Protein AF-A0A4Q5W8M8-F1 (afdb_monomer_lite)

Secondary structure (DSSP, 8-state):
----SHHHHHHHHHHHHHHHHHHHHHHHHHHHHHHHHHHHHHHHHHHHHHHHHHHHHHHHHHHHHHHHHHHHHHHHHHHHHHHHHHHHHHHHHHHHHT---S-HHHHHHHHHHTT---PPPPPPHHHHHHHHHTGGGG---

Foldseek 3Di:
DDDPPPVVVVVVVVVVVVVVVVVVVVVVVVVVVVVVVVVVVVVVVVVVVVVLLVVLVVLVVLQVVLVVVLVVVVVVLVVLQVLLVVLLVVQVVCVVVVNDPPDPVSVVSSVVSVVDSDDDRDDDPSVVVCVVVVVVVSDDD

Sequence (141 aa):
MGTSGGYRMLLRRVINHLRRQEWTAIGIDFVIVVVGVFLAMQVTNWNAERAEQAHAGYLTGALQAEFEGIEAELTTSLDNITRYQAASRSLATALRDGDLPPDDAQVKDWVVNSINLGRQSPRSAVYLQMVSDGDLRLIKD

Structure (mmCIF, N/CA/C/O backbone):
data_AF-A0A4Q5W8M8-F1
#
_entry.id   AF-A0A4Q5W8M8-F1
#
loop_
_atom_site.group_PDB
_atom_site.id
_atom_site.type_symbol
_atom_site.label_atom_id
_atom_site.label_alt_id
_atom_site.label_comp_id
_atom_site.label_asym_id
_atom_site.label_entity_id
_atom_site.label_seq_id
_atom_site.pdbx_PDB_ins_code
_atom_site.Cartn_x
_atom_site.Cartn_y
_atom_site.Cartn_z
_atom_site.occupancy
_atom_site.B_iso_or_equiv
_atom_site.auth_seq_id
_atom_site.auth_comp_id
_atom_site.auth_asym_id
_atom_site.auth_atom_id
_atom_site.pdbx_PDB_model_num
ATOM 1 N N . MET A 1 1 ? -59.560 -2.705 77.820 1.00 46.38 1 MET A N 1
ATOM 2 C CA . MET A 1 1 ? -59.181 -3.391 76.561 1.00 46.38 1 MET A CA 1
ATOM 3 C C . MET A 1 1 ? -59.133 -2.348 75.453 1.00 46.38 1 MET A C 1
ATOM 5 O O . MET A 1 1 ? -60.182 -1.801 75.159 1.00 46.38 1 MET A O 1
ATOM 9 N N . GLY A 1 2 ? -57.970 -2.010 74.881 1.00 53.28 2 GLY A N 1
ATOM 10 C CA . GLY A 1 2 ? -57.952 -1.112 73.712 1.00 53.28 2 GLY A CA 1
ATOM 11 C C . GLY A 1 2 ? -56.682 -0.291 73.485 1.00 53.28 2 GLY A C 1
ATOM 12 O O . GLY A 1 2 ? -56.759 0.927 73.460 1.00 53.28 2 GLY A O 1
ATOM 13 N N . THR A 1 3 ? -55.528 -0.926 73.271 1.00 55.91 3 THR A N 1
ATOM 14 C CA . THR A 1 3 ? -54.323 -0.248 72.740 1.00 55.91 3 THR A CA 1
ATOM 15 C C . THR A 1 3 ? -53.552 -1.149 71.766 1.00 55.91 3 THR A C 1
ATOM 17 O O . THR A 1 3 ? -52.345 -1.319 71.867 1.00 55.91 3 THR A O 1
ATOM 20 N N . SER A 1 4 ? -54.232 -1.765 70.794 1.00 57.03 4 SER A N 1
ATOM 21 C CA . SER A 1 4 ? -53.591 -2.653 69.798 1.00 57.03 4 SER A CA 1
ATOM 22 C C . SER A 1 4 ? -53.505 -2.073 68.372 1.00 57.03 4 SER A C 1
ATOM 24 O O . SER A 1 4 ? -52.911 -2.695 67.493 1.00 57.03 4 SER A O 1
ATOM 26 N N . GLY A 1 5 ? -54.041 -0.870 68.121 1.00 59.06 5 GLY A N 1
ATOM 27 C CA . GLY A 1 5 ? -54.116 -0.275 66.773 1.00 59.06 5 GLY A CA 1
ATOM 28 C C . GLY A 1 5 ? -52.903 0.558 66.327 1.00 59.06 5 GLY A C 1
ATOM 29 O O . GLY A 1 5 ? -52.487 0.464 65.173 1.00 59.06 5 GLY A O 1
ATOM 30 N N . GLY A 1 6 ? -52.299 1.348 67.224 1.00 59.88 6 GLY A N 1
ATOM 31 C CA . GLY A 1 6 ? -51.266 2.338 66.862 1.00 59.88 6 GLY A CA 1
ATOM 32 C C . GLY A 1 6 ? -49.906 1.741 66.473 1.00 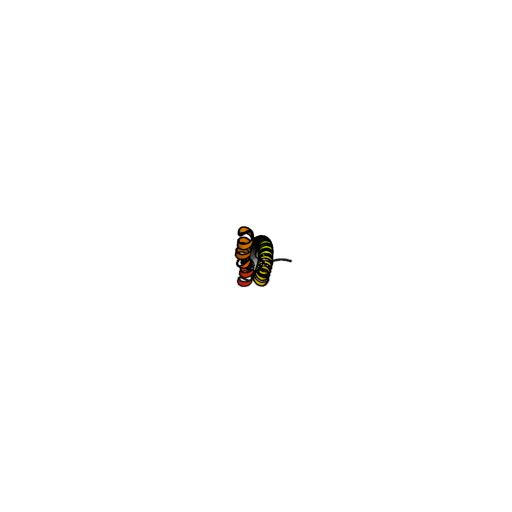59.88 6 GLY A C 1
ATOM 33 O O . GLY A 1 6 ? -49.291 2.171 65.497 1.00 59.88 6 GLY A O 1
ATOM 34 N N . TYR A 1 7 ? -49.467 0.687 67.168 1.00 59.56 7 TYR A N 1
ATOM 35 C CA . TYR A 1 7 ? -48.175 0.035 66.907 1.00 59.56 7 TYR A CA 1
ATOM 36 C C . TYR A 1 7 ? -48.115 -0.653 65.533 1.00 59.56 7 TYR A C 1
ATOM 38 O O . TYR A 1 7 ? -47.086 -0.603 64.858 1.00 59.56 7 TYR A O 1
ATOM 46 N N . ARG A 1 8 ? -49.228 -1.236 65.057 1.00 65.12 8 ARG A N 1
ATOM 47 C CA . ARG A 1 8 ? -49.291 -1.902 63.740 1.00 65.12 8 ARG A CA 1
ATOM 48 C C . ARG A 1 8 ? -49.091 -0.941 62.566 1.00 65.12 8 ARG A C 1
ATOM 50 O O . ARG A 1 8 ? -48.548 -1.358 61.544 1.00 65.12 8 ARG A O 1
ATOM 57 N N . MET A 1 9 ? -49.519 0.318 62.679 1.00 67.62 9 MET A N 1
ATOM 58 C CA . MET A 1 9 ? -49.396 1.298 61.590 1.00 67.62 9 MET A CA 1
ATOM 59 C C . MET A 1 9 ? -47.991 1.905 61.488 1.00 67.62 9 MET A C 1
ATOM 61 O O . MET A 1 9 ? -47.498 2.089 60.375 1.00 67.62 9 MET A O 1
ATOM 65 N N . LEU A 1 10 ? -47.319 2.149 62.619 1.00 65.88 10 LEU A N 1
ATOM 66 C CA . LEU A 1 10 ? -45.923 2.609 62.656 1.00 65.88 10 LEU A CA 1
ATOM 67 C C . LEU A 1 10 ? -44.956 1.537 62.135 1.00 65.88 10 LEU A C 1
ATOM 69 O O . LEU A 1 10 ? -44.152 1.824 61.249 1.00 65.88 10 LEU A O 1
ATOM 73 N N . LEU A 1 11 ? -45.109 0.284 62.579 1.00 65.00 11 LEU A N 1
ATOM 74 C CA . LEU A 1 11 ? -44.317 -0.845 62.076 1.00 65.00 11 LEU A CA 1
ATOM 75 C C . LEU A 1 11 ? -44.519 -1.063 60.568 1.00 65.00 11 LEU A C 1
ATOM 77 O O . LEU A 1 11 ? -43.550 -1.250 59.837 1.00 65.00 11 LEU A O 1
ATOM 81 N N . ARG A 1 12 ? -45.760 -0.953 60.068 1.00 63.56 12 ARG A N 1
ATOM 82 C CA . ARG A 1 12 ? -46.045 -1.024 58.623 1.00 63.56 12 ARG A CA 1
ATOM 83 C C . ARG A 1 12 ? -45.382 0.102 57.825 1.00 63.56 12 ARG A C 1
ATOM 85 O O . ARG A 1 12 ? -44.891 -0.155 56.730 1.00 63.56 12 ARG A O 1
ATOM 92 N N . ARG A 1 13 ? -45.359 1.337 58.339 1.00 64.31 13 ARG A N 1
ATOM 93 C CA . ARG A 1 13 ? -44.733 2.477 57.642 1.00 64.31 13 ARG A CA 1
ATOM 94 C C . ARG A 1 13 ? -43.213 2.359 57.572 1.00 64.31 13 ARG A C 1
ATOM 96 O O . ARG A 1 13 ? -42.653 2.649 56.519 1.00 64.31 13 ARG A O 1
ATOM 103 N N . VAL A 1 14 ? -42.576 1.903 58.649 1.00 63.03 14 VAL A N 1
ATOM 104 C CA . VAL A 1 14 ? -41.118 1.715 58.718 1.00 63.03 14 VAL A CA 1
ATOM 105 C C . VAL A 1 14 ? -40.670 0.549 57.832 1.00 63.03 14 VAL A C 1
ATOM 107 O O . VAL A 1 14 ? -39.753 0.716 57.037 1.00 63.03 14 VAL A O 1
ATOM 110 N N . ILE A 1 15 ? -41.375 -0.588 57.855 1.00 62.31 15 ILE A N 1
ATOM 111 C CA . ILE A 1 15 ? -41.084 -1.732 56.968 1.00 62.31 15 ILE A CA 1
ATOM 112 C C . ILE A 1 15 ? -41.262 -1.357 55.488 1.00 62.31 15 ILE A C 1
ATOM 114 O O . ILE A 1 15 ? -40.468 -1.771 54.644 1.00 62.31 15 ILE A O 1
ATOM 118 N N . ASN A 1 16 ? -42.271 -0.543 55.161 1.00 60.50 16 ASN A N 1
ATOM 119 C CA . ASN A 1 16 ? -42.473 -0.063 53.793 1.00 60.50 16 ASN A CA 1
ATOM 120 C C . ASN A 1 16 ? -41.398 0.940 53.346 1.00 60.50 16 ASN A C 1
ATOM 122 O O . ASN A 1 16 ? -41.035 0.923 52.174 1.00 60.50 16 ASN A O 1
ATOM 126 N N . HIS A 1 17 ? -40.882 1.794 54.239 1.00 58.59 17 HIS A N 1
ATOM 127 C CA . HIS A 1 17 ? -39.781 2.710 53.914 1.00 58.59 17 HIS A CA 1
ATOM 128 C C . HIS A 1 17 ? -38.446 1.978 53.748 1.00 58.59 17 HIS A C 1
ATOM 130 O O . HIS A 1 17 ? -37.739 2.243 52.779 1.00 58.59 17 HIS A O 1
ATOM 136 N N . LEU A 1 18 ? -38.148 1.014 54.624 1.00 59.88 18 LEU A N 1
ATOM 137 C CA . LEU A 1 18 ? -36.933 0.200 54.535 1.00 59.88 18 LEU A CA 1
ATOM 138 C C . LEU A 1 18 ? -36.927 -0.655 53.263 1.00 59.88 18 LEU A C 1
ATOM 140 O O . LEU A 1 18 ? -35.960 -0.620 52.513 1.00 59.88 18 LEU A O 1
ATOM 144 N N . ARG A 1 19 ? -38.042 -1.319 52.918 1.00 60.03 19 ARG A N 1
ATOM 145 C CA . ARG A 1 19 ? -38.141 -2.026 51.626 1.00 60.03 19 ARG A CA 1
ATOM 146 C C . ARG A 1 19 ? -37.928 -1.099 50.429 1.00 60.03 19 ARG A C 1
ATOM 148 O O . ARG A 1 19 ? -37.368 -1.530 49.437 1.00 60.03 19 ARG A O 1
ATOM 155 N N . ARG A 1 20 ? -38.357 0.162 50.481 1.00 60.25 20 ARG A N 1
ATOM 156 C CA . ARG A 1 20 ? -38.184 1.094 49.353 1.00 60.25 20 ARG A CA 1
ATOM 157 C C . ARG A 1 20 ? -36.731 1.554 49.183 1.00 60.25 20 ARG A C 1
ATOM 159 O O . ARG A 1 20 ? -36.284 1.715 48.049 1.00 60.25 20 ARG A O 1
ATOM 166 N N . GLN A 1 21 ? -36.009 1.751 50.287 1.00 60.50 21 GLN A N 1
ATOM 167 C CA . GLN A 1 21 ? -34.590 2.123 50.265 1.00 60.50 21 GLN A CA 1
ATOM 168 C C . GLN A 1 21 ? -33.701 0.987 49.751 1.00 60.50 21 GLN A C 1
ATOM 170 O O . GLN A 1 21 ? -32.919 1.223 48.835 1.00 60.50 21 GLN A O 1
ATOM 175 N N . GLU A 1 22 ? -33.885 -0.240 50.243 1.00 72.06 22 GLU A N 1
ATOM 176 C CA . GLU A 1 22 ? -33.100 -1.402 49.789 1.00 72.06 22 GLU A CA 1
ATOM 177 C C . GLU A 1 22 ? -33.290 -1.673 48.286 1.00 72.06 22 GLU A C 1
ATOM 179 O O . GLU A 1 22 ? -32.335 -1.925 47.560 1.00 72.06 22 GLU A O 1
ATOM 184 N N . TRP A 1 23 ? -34.516 -1.533 47.769 1.00 80.75 23 TRP A N 1
ATOM 185 C CA . TRP A 1 23 ? -34.772 -1.687 46.331 1.00 80.75 23 TRP A CA 1
ATOM 186 C C . TRP A 1 23 ? -34.133 -0.581 45.480 1.00 80.75 23 TRP A C 1
ATOM 188 O O . TRP A 1 23 ? -33.763 -0.834 44.336 1.00 80.75 23 TRP A O 1
ATOM 198 N N . THR A 1 24 ? -33.979 0.631 46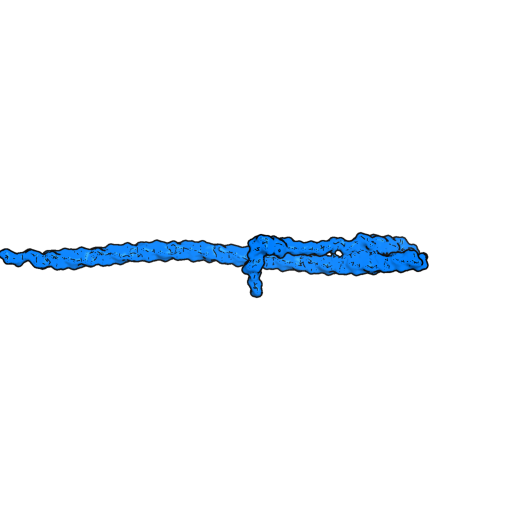.025 1.00 83.75 24 THR A N 1
ATOM 199 C CA . THR A 1 24 ? -33.274 1.721 45.330 1.00 83.75 24 THR A CA 1
ATOM 200 C C . THR A 1 24 ? -31.777 1.425 45.250 1.00 83.75 24 THR A C 1
ATOM 202 O O . THR A 1 24 ? -31.186 1.622 44.193 1.00 83.75 24 THR A O 1
ATOM 205 N N . ALA A 1 25 ? -31.183 0.896 46.325 1.00 85.88 25 ALA A N 1
ATOM 206 C CA . ALA A 1 25 ? -29.784 0.468 46.342 1.00 85.88 25 ALA A CA 1
ATOM 20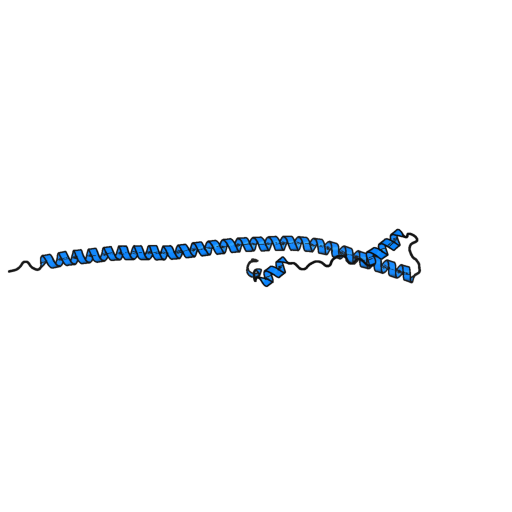7 C C . ALA A 1 25 ? -29.522 -0.649 45.317 1.00 85.88 25 ALA A C 1
ATOM 209 O O . ALA A 1 25 ? -28.659 -0.497 44.459 1.00 85.88 25 ALA A O 1
ATOM 210 N N . ILE A 1 26 ? -30.361 -1.691 45.303 1.00 87.81 26 ILE A N 1
ATOM 211 C CA . ILE A 1 26 ? -30.283 -2.784 44.317 1.00 87.81 26 ILE A CA 1
ATOM 212 C C . ILE A 1 26 ? -30.437 -2.257 42.879 1.00 87.81 26 ILE A C 1
ATOM 214 O O . ILE A 1 26 ? -29.750 -2.714 41.966 1.00 87.81 26 ILE A O 1
ATOM 218 N N . GLY A 1 27 ? -31.328 -1.285 42.659 1.00 91.19 27 GLY A N 1
ATOM 219 C CA . GLY A 1 27 ? -31.508 -0.651 41.352 1.00 91.19 27 GLY A CA 1
ATOM 220 C C . GLY A 1 27 ? -30.269 0.119 40.887 1.00 91.19 27 GLY A C 1
ATOM 221 O O . GLY A 1 27 ? -29.890 0.017 39.722 1.00 91.19 27 GLY A O 1
ATOM 222 N N . ILE A 1 28 ? -29.620 0.856 41.792 1.00 93.06 28 ILE A N 1
ATOM 223 C CA . ILE A 1 28 ? -28.369 1.569 41.504 1.00 93.06 28 ILE A CA 1
ATOM 224 C C . ILE A 1 28 ? -27.256 0.573 41.172 1.00 93.06 28 ILE A C 1
ATOM 226 O O . ILE A 1 28 ? -26.598 0.738 40.147 1.00 93.06 28 ILE A O 1
ATOM 230 N N . ASP A 1 29 ? -27.095 -0.483 41.971 1.00 93.25 29 ASP A N 1
ATOM 231 C CA . ASP A 1 29 ? -26.083 -1.518 41.731 1.00 93.25 29 ASP A CA 1
ATOM 232 C C . ASP A 1 29 ? -26.279 -2.186 40.363 1.00 93.25 29 ASP A C 1
ATOM 234 O O . ASP A 1 29 ? -25.327 -2.360 39.602 1.00 93.25 29 ASP A O 1
ATOM 238 N N . PHE A 1 30 ? -27.527 -2.484 39.992 1.00 94.75 30 PHE A N 1
ATOM 239 C CA . PHE A 1 30 ? -27.847 -3.027 38.674 1.00 94.75 30 PHE A CA 1
ATOM 240 C C . PHE A 1 30 ? -27.485 -2.062 37.537 1.00 94.75 30 PHE A C 1
ATOM 242 O O . PHE A 1 30 ? -26.867 -2.474 36.553 1.00 94.75 30 PHE A O 1
ATOM 249 N N . VAL A 1 31 ? -27.827 -0.776 37.666 1.00 97.12 31 VAL A N 1
ATOM 250 C CA . VAL A 1 31 ? -27.489 0.236 36.653 1.00 97.12 31 VAL A CA 1
ATOM 251 C C . VAL A 1 31 ? -25.977 0.375 36.509 1.00 97.12 31 VAL A C 1
ATOM 253 O O . VAL A 1 31 ? -25.488 0.411 35.383 1.00 97.12 31 VAL A O 1
ATOM 256 N N . ILE A 1 32 ? -25.228 0.398 37.615 1.00 96.56 32 ILE A N 1
ATOM 257 C CA . ILE A 1 32 ? -23.762 0.472 37.581 1.00 96.56 32 ILE A CA 1
ATOM 258 C C . ILE A 1 32 ? -23.178 -0.732 36.837 1.00 96.56 32 ILE A C 1
ATOM 260 O O . ILE A 1 32 ? -22.311 -0.547 35.985 1.00 96.56 32 ILE A O 1
ATOM 264 N N . VAL A 1 33 ? -23.667 -1.949 37.096 1.00 96.88 33 VAL A N 1
ATOM 265 C CA . VAL A 1 33 ? -23.201 -3.157 36.394 1.00 96.88 33 VAL A CA 1
ATOM 266 C C . VAL A 1 33 ? -23.510 -3.089 34.897 1.00 96.88 33 VAL A C 1
ATOM 268 O O . VAL A 1 33 ? -22.619 -3.332 34.084 1.00 96.88 33 VAL A O 1
ATOM 271 N N . VAL A 1 34 ? -24.736 -2.720 34.510 1.00 97.38 34 VAL A N 1
ATOM 272 C CA . VAL A 1 34 ? -25.122 -2.596 33.093 1.00 97.38 34 VAL A CA 1
ATOM 273 C C . VAL A 1 34 ? -24.279 -1.533 32.392 1.00 97.38 34 VAL A C 1
ATOM 275 O O . VAL A 1 34 ? -23.729 -1.800 31.326 1.00 97.38 34 VAL A O 1
ATOM 278 N N . VAL A 1 35 ? -24.117 -0.356 33.001 1.00 97.94 35 VAL A N 1
ATOM 279 C CA . VAL A 1 35 ? -23.258 0.713 32.471 1.00 97.94 35 VAL A CA 1
ATOM 280 C C . VAL A 1 35 ? -21.810 0.239 32.367 1.00 97.94 35 VAL A C 1
ATOM 282 O O . VAL A 1 35 ? -21.165 0.496 31.354 1.00 97.94 35 VAL A O 1
ATOM 285 N N . GLY A 1 36 ? -21.310 -0.505 33.355 1.00 96.94 36 GLY A N 1
ATOM 286 C CA . GLY A 1 36 ? -19.974 -1.095 33.329 1.00 96.94 36 GLY A CA 1
ATOM 287 C C . GLY A 1 36 ? -19.764 -2.030 32.136 1.00 96.94 36 GLY A C 1
ATOM 288 O O . GLY A 1 36 ? -18.780 -1.885 31.413 1.00 96.94 36 GLY A O 1
ATOM 289 N N . VAL A 1 37 ? -20.708 -2.940 31.875 1.00 96.25 37 VAL A N 1
ATOM 290 C CA . VAL A 1 37 ? -20.655 -3.848 30.713 1.00 96.25 37 VAL A CA 1
ATOM 291 C C . VAL A 1 37 ? -20.752 -3.073 29.398 1.00 96.25 37 VAL A C 1
ATOM 293 O O . VAL A 1 37 ? -19.991 -3.344 28.469 1.00 96.25 37 VAL A O 1
ATOM 296 N N . PHE A 1 38 ? -21.635 -2.075 29.321 1.00 96.56 38 PHE A N 1
ATOM 297 C CA . PHE A 1 38 ? -21.736 -1.206 28.148 1.00 96.56 38 PHE A CA 1
ATOM 298 C C . PHE A 1 38 ? -20.415 -0.487 27.868 1.00 96.56 38 PHE A C 1
ATOM 300 O O . PHE A 1 38 ? -19.916 -0.555 26.750 1.00 96.56 38 PHE A O 1
ATOM 307 N N . LEU A 1 39 ? -19.805 0.144 28.873 1.00 96.25 39 LEU A N 1
ATOM 308 C CA . LEU A 1 39 ? -18.519 0.826 28.717 1.00 96.25 39 LEU A CA 1
ATOM 309 C C . LEU A 1 39 ? -17.399 -0.140 28.317 1.00 96.25 39 LEU A C 1
ATOM 311 O O . LEU A 1 39 ? -16.592 0.201 27.455 1.00 96.25 39 LEU A O 1
ATOM 315 N N . ALA A 1 40 ? -17.372 -1.350 28.880 1.00 95.31 40 ALA A N 1
ATOM 316 C CA . ALA A 1 40 ? -16.394 -2.368 28.505 1.00 95.31 40 ALA A CA 1
ATOM 317 C C . ALA A 1 40 ? -16.501 -2.752 27.016 1.00 95.31 40 ALA A C 1
ATOM 319 O O . ALA A 1 40 ? -15.483 -2.826 26.321 1.00 95.31 40 ALA A O 1
ATOM 320 N N . MET A 1 41 ? -17.724 -2.927 26.500 1.00 95.75 41 MET A N 1
ATOM 321 C CA . MET A 1 41 ? -17.947 -3.163 25.068 1.00 95.75 41 MET A CA 1
ATOM 322 C C . MET A 1 41 ? -17.533 -1.954 24.226 1.00 95.75 41 MET A C 1
ATOM 324 O O . MET A 1 41 ? -16.835 -2.119 23.229 1.00 95.75 41 MET A O 1
ATOM 328 N N . GLN A 1 42 ? -17.886 -0.737 24.653 1.00 96.19 42 GLN A N 1
ATOM 329 C CA . GLN A 1 42 ? -17.532 0.484 23.923 1.00 96.19 42 GLN A CA 1
ATOM 330 C C . GLN A 1 42 ? -16.014 0.674 23.806 1.00 96.19 42 GLN A C 1
ATOM 332 O O . GLN A 1 42 ? -15.525 0.997 22.728 1.00 96.19 42 GLN A O 1
ATOM 337 N N . VAL A 1 43 ? -15.255 0.438 24.881 1.00 95.56 43 VAL A N 1
ATOM 338 C CA . VAL A 1 43 ? -13.784 0.526 24.854 1.00 95.56 43 VAL A CA 1
ATOM 339 C C . VAL A 1 43 ? -13.188 -0.519 23.911 1.00 95.56 43 VAL A C 1
ATOM 341 O O . VAL A 1 43 ? -12.272 -0.209 23.150 1.00 95.56 43 VAL A O 1
ATOM 344 N N . THR A 1 44 ? -13.727 -1.740 23.928 1.00 94.50 44 THR A N 1
ATOM 345 C CA . THR A 1 44 ? -13.271 -2.825 23.046 1.00 94.50 44 THR A CA 1
ATOM 346 C C . THR A 1 44 ? -13.524 -2.484 21.575 1.00 94.50 44 THR A C 1
ATOM 348 O O . THR A 1 44 ? -12.619 -2.624 20.753 1.00 94.50 44 THR A O 1
ATOM 351 N N . ASN A 1 45 ? -14.708 -1.954 21.256 1.00 94.75 45 ASN A N 1
ATOM 352 C CA . ASN A 1 45 ? -15.067 -1.535 19.900 1.00 94.75 45 ASN A CA 1
ATOM 353 C C . ASN A 1 45 ? -14.214 -0.355 19.424 1.00 94.75 45 ASN A C 1
ATOM 355 O O . ASN A 1 45 ? -13.678 -0.398 18.322 1.00 94.75 45 ASN A O 1
ATOM 359 N N . TRP A 1 46 ? -14.008 0.661 20.268 1.00 94.25 46 TRP A N 1
ATOM 360 C CA . TRP A 1 46 ? -13.160 1.804 19.921 1.00 94.25 46 TRP A CA 1
ATOM 361 C C . TRP A 1 46 ? -11.714 1.385 19.635 1.00 94.25 46 TRP A C 1
ATOM 363 O O . TRP A 1 46 ? -11.090 1.879 18.695 1.00 94.25 46 TRP A O 1
ATOM 373 N N . ASN A 1 47 ? -11.178 0.448 20.420 1.00 94.19 47 ASN A N 1
ATOM 374 C CA . ASN A 1 47 ? -9.840 -0.077 20.182 1.00 94.19 47 ASN A CA 1
ATOM 375 C C . ASN A 1 47 ? -9.752 -0.839 18.846 1.00 94.19 47 ASN A C 1
ATOM 377 O O . ASN A 1 47 ? -8.784 -0.657 18.110 1.00 94.19 47 ASN A O 1
ATOM 381 N N . ALA A 1 48 ? -10.768 -1.642 18.512 1.00 94.44 48 ALA A N 1
ATOM 382 C CA . ALA A 1 48 ? -10.849 -2.343 17.231 1.00 94.44 48 ALA A CA 1
ATOM 383 C C . ALA A 1 48 ? -10.951 -1.370 16.043 1.00 94.44 48 ALA A C 1
ATOM 385 O O . ALA A 1 48 ? -10.168 -1.478 15.102 1.00 94.44 48 ALA A O 1
ATOM 386 N N . GLU A 1 49 ? -11.833 -0.369 16.114 1.00 93.81 49 GLU A N 1
ATOM 387 C CA . GLU A 1 49 ? -11.969 0.660 15.073 1.00 93.81 49 GLU A CA 1
ATOM 388 C C . GLU A 1 49 ? -10.663 1.429 14.854 1.00 93.81 49 GLU A C 1
ATOM 390 O O . GLU A 1 49 ? -10.261 1.674 13.717 1.00 93.81 49 GLU A O 1
ATOM 395 N N . ARG A 1 50 ? -9.968 1.793 15.939 1.00 93.94 50 ARG A N 1
ATOM 396 C CA . ARG A 1 50 ? -8.678 2.483 15.857 1.00 93.94 50 ARG A CA 1
ATOM 397 C C . ARG A 1 50 ? -7.607 1.612 15.199 1.00 93.94 50 ARG A C 1
ATOM 399 O O . ARG A 1 50 ? -6.830 2.121 14.391 1.00 93.94 50 ARG A O 1
ATOM 406 N N . ALA A 1 51 ? -7.550 0.327 15.543 1.00 94.12 51 ALA A N 1
ATOM 407 C CA . ALA A 1 51 ? -6.614 -0.613 14.934 1.00 94.12 51 ALA A CA 1
ATOM 408 C C . ALA A 1 51 ? -6.905 -0.805 13.437 1.00 94.12 51 ALA A C 1
ATOM 410 O O . ALA A 1 51 ? -5.982 -0.774 12.626 1.00 94.12 51 ALA A O 1
ATOM 411 N N . GLU A 1 52 ? -8.178 -0.923 13.059 1.00 93.62 52 GLU A N 1
ATOM 412 C CA . GLU A 1 52 ? -8.578 -1.095 11.662 1.00 93.62 52 GLU A CA 1
ATOM 413 C C . GLU A 1 52 ? -8.301 0.161 10.822 1.00 93.62 52 GLU A C 1
ATOM 415 O O . GLU A 1 52 ? -7.799 0.055 9.706 1.00 93.62 52 GLU A O 1
ATOM 420 N N . GLN A 1 53 ? -8.506 1.362 11.374 1.00 93.06 53 GLN A N 1
ATOM 421 C CA . GLN A 1 53 ? -8.110 2.615 10.714 1.00 93.06 53 GLN A CA 1
ATOM 422 C C . GLN A 1 53 ? -6.593 2.719 10.509 1.00 93.06 53 GLN A C 1
ATOM 424 O O . GLN A 1 53 ? -6.144 3.164 9.453 1.00 93.06 53 GLN A O 1
ATOM 429 N N . ALA A 1 54 ? -5.797 2.302 11.498 1.00 93.88 54 ALA A N 1
ATOM 430 C CA . ALA A 1 54 ? -4.343 2.278 11.365 1.00 93.88 54 ALA A CA 1
ATOM 431 C C . ALA A 1 54 ? -3.891 1.275 10.290 1.00 93.88 54 ALA A C 1
ATOM 433 O O . ALA A 1 54 ? -3.015 1.592 9.485 1.00 93.88 54 ALA A O 1
ATOM 434 N N . HIS A 1 55 ? -4.523 0.099 10.239 1.00 92.88 55 HIS A N 1
ATOM 435 C CA . HIS A 1 55 ? -4.252 -0.912 9.220 1.00 92.88 55 HIS A CA 1
ATOM 436 C C . HIS A 1 55 ? -4.615 -0.416 7.812 1.00 92.88 55 HIS A C 1
ATOM 438 O O . HIS A 1 55 ? -3.797 -0.511 6.900 1.00 92.88 55 HIS A O 1
ATOM 444 N N . ALA A 1 56 ? -5.785 0.208 7.653 1.00 92.88 56 ALA A N 1
ATOM 445 C CA . ALA A 1 56 ? -6.223 0.810 6.394 1.00 9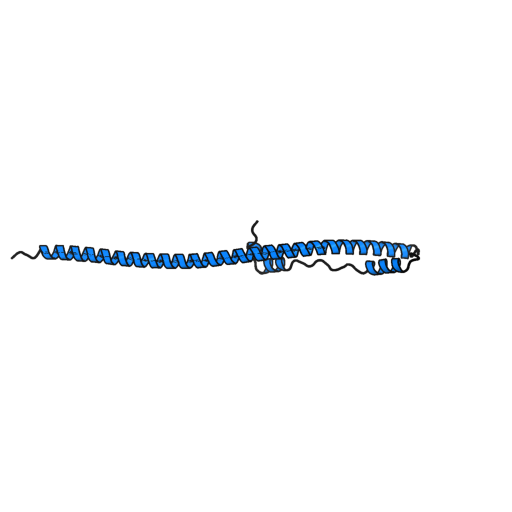2.88 56 ALA A CA 1
ATOM 446 C C . ALA A 1 56 ? -5.239 1.876 5.881 1.00 92.88 56 ALA A C 1
ATOM 448 O O . ALA A 1 56 ? -4.879 1.888 4.702 1.00 92.88 56 ALA A O 1
ATOM 449 N N . GLY A 1 57 ? -4.767 2.754 6.775 1.00 93.25 57 GLY A N 1
ATOM 450 C CA . GLY A 1 57 ? -3.779 3.778 6.435 1.00 93.25 57 GLY A CA 1
ATOM 451 C C . GLY A 1 57 ? -2.443 3.181 5.990 1.00 93.25 57 GLY A C 1
ATOM 452 O O . GLY A 1 57 ? -1.863 3.637 5.006 1.00 93.25 57 GLY A O 1
ATOM 453 N N . TYR A 1 58 ? -1.985 2.124 6.668 1.00 93.69 58 TYR A N 1
ATOM 454 C CA . TYR A 1 58 ? -0.781 1.394 6.276 1.00 93.69 58 TYR A CA 1
ATOM 455 C C . TYR A 1 58 ? -0.918 0.761 4.886 1.00 93.69 58 TYR A C 1
ATOM 457 O O . TYR A 1 58 ? -0.054 0.986 4.041 1.00 93.69 58 TYR A O 1
ATOM 465 N N . LEU A 1 59 ? -2.005 0.024 4.630 1.00 92.94 59 LEU A N 1
ATOM 466 C CA . LEU A 1 59 ? -2.238 -0.627 3.337 1.00 92.94 59 LEU A CA 1
ATOM 467 C C . LEU A 1 59 ? -2.310 0.392 2.202 1.00 92.94 59 LEU A C 1
ATOM 469 O O . LEU A 1 59 ? -1.691 0.190 1.164 1.00 92.94 59 LEU A O 1
ATOM 473 N N . THR A 1 60 ? -2.999 1.513 2.420 1.00 93.12 60 THR A N 1
ATOM 474 C CA . THR A 1 60 ? -3.114 2.584 1.419 1.00 93.12 60 THR A CA 1
ATOM 475 C C . THR A 1 60 ? -1.747 3.183 1.088 1.00 93.12 60 THR A C 1
ATOM 477 O O . THR A 1 60 ? -1.404 3.321 -0.084 1.00 93.12 60 THR A O 1
ATOM 480 N N . GLY A 1 61 ? -0.931 3.487 2.103 1.00 93.62 61 GLY A N 1
ATOM 481 C CA . GLY A 1 61 ? 0.420 4.013 1.892 1.00 93.62 61 GLY A CA 1
ATOM 482 C C . GLY A 1 61 ? 1.356 3.005 1.219 1.00 93.62 61 GLY A C 1
ATOM 483 O O . GLY A 1 61 ? 2.114 3.371 0.324 1.00 93.62 61 GLY A O 1
ATOM 484 N N . ALA A 1 62 ? 1.280 1.730 1.609 1.00 92.25 62 ALA A N 1
ATOM 485 C CA . ALA A 1 62 ? 2.057 0.658 0.991 1.00 92.25 62 ALA A CA 1
ATOM 486 C C . ALA A 1 62 ? 1.670 0.454 -0.480 1.00 92.25 62 ALA A C 1
ATOM 488 O O . ALA A 1 62 ? 2.544 0.330 -1.335 1.00 92.25 62 ALA A O 1
ATOM 489 N N . LEU A 1 63 ? 0.368 0.473 -0.774 1.00 93.31 63 LEU A N 1
ATOM 490 C CA . LEU A 1 63 ? -0.162 0.347 -2.125 1.00 93.31 63 LEU A CA 1
ATOM 491 C C . LEU A 1 63 ? 0.286 1.523 -2.997 1.00 93.31 63 LEU A C 1
ATOM 493 O O . LEU A 1 63 ? 0.772 1.308 -4.103 1.00 93.31 63 LEU A O 1
ATOM 497 N N . GLN A 1 64 ? 0.190 2.754 -2.486 1.00 93.81 64 GLN A N 1
ATOM 498 C CA . GLN A 1 64 ? 0.659 3.943 -3.195 1.00 93.81 64 GLN A CA 1
ATOM 499 C C . GLN A 1 64 ? 2.156 3.852 -3.523 1.00 93.81 64 GLN A C 1
ATOM 501 O O . GLN A 1 64 ? 2.533 4.019 -4.680 1.00 93.81 64 GLN A O 1
ATOM 506 N N . ALA A 1 65 ? 2.998 3.540 -2.534 1.00 93.50 65 ALA A N 1
ATOM 507 C CA . ALA A 1 65 ? 4.441 3.421 -2.741 1.00 93.50 65 ALA A CA 1
ATOM 508 C C . ALA A 1 65 ? 4.796 2.312 -3.749 1.00 93.50 65 ALA A C 1
ATOM 510 O O . ALA A 1 65 ? 5.720 2.464 -4.550 1.00 93.50 65 ALA A O 1
ATOM 511 N N . GLU A 1 66 ? 4.057 1.198 -3.738 1.00 93.69 66 GLU A N 1
ATOM 512 C CA . GLU A 1 66 ? 4.237 0.132 -4.722 1.00 93.69 66 GLU A CA 1
ATOM 513 C C . GLU A 1 66 ? 3.848 0.596 -6.133 1.00 93.69 66 GLU A C 1
ATOM 515 O O . GLU A 1 66 ? 4.601 0.354 -7.076 1.00 93.69 66 GLU A O 1
ATOM 520 N N . PHE A 1 67 ? 2.724 1.301 -6.294 1.00 92.00 67 PHE A N 1
ATOM 521 C CA . PHE A 1 67 ? 2.307 1.830 -7.595 1.00 92.00 67 PHE A CA 1
ATOM 522 C C . PHE A 1 67 ? 3.273 2.879 -8.151 1.00 92.00 67 PHE A C 1
ATOM 524 O O . PHE A 1 67 ? 3.565 2.836 -9.345 1.00 92.00 67 PHE A O 1
ATOM 531 N N . GLU A 1 68 ? 3.822 3.758 -7.311 1.00 93.44 68 GLU A N 1
ATOM 532 C CA . GLU A 1 68 ? 4.876 4.703 -7.713 1.00 93.44 68 GLU A CA 1
ATOM 533 C C . GLU A 1 68 ? 6.119 3.958 -8.239 1.00 93.44 68 GLU A C 1
ATOM 535 O O . GLU A 1 68 ? 6.700 4.327 -9.264 1.00 93.44 68 GLU A O 1
ATOM 540 N N . GLY A 1 69 ? 6.499 2.852 -7.590 1.00 91.25 69 GLY A N 1
ATOM 541 C CA . GLY A 1 69 ? 7.574 1.979 -8.065 1.00 91.25 69 GLY A CA 1
ATOM 542 C C . GLY A 1 69 ? 7.246 1.289 -9.394 1.00 91.25 69 GLY A C 1
ATOM 543 O O . GLY A 1 69 ? 8.076 1.269 -10.307 1.00 91.25 69 GLY A O 1
ATOM 544 N N . ILE A 1 70 ? 6.024 0.764 -9.528 1.00 90.94 70 ILE A N 1
ATOM 545 C CA . ILE A 1 70 ? 5.541 0.115 -10.755 1.00 90.94 70 ILE A CA 1
ATOM 546 C C . ILE A 1 70 ? 5.522 1.108 -11.924 1.00 90.94 70 ILE A C 1
ATOM 548 O O . ILE A 1 70 ? 5.909 0.741 -13.031 1.00 90.94 70 ILE A O 1
ATOM 552 N N . GLU A 1 71 ? 5.121 2.361 -11.706 1.00 90.81 71 GLU A N 1
ATOM 553 C CA . GLU A 1 71 ? 5.109 3.404 -12.739 1.00 90.81 71 GLU A CA 1
ATOM 554 C C . GLU A 1 71 ? 6.522 3.706 -13.270 1.00 90.81 71 GLU A C 1
ATOM 556 O O . GLU A 1 71 ? 6.749 3.765 -14.488 1.00 90.81 71 GLU A O 1
ATOM 561 N N . ALA A 1 72 ? 7.503 3.825 -12.372 1.00 89.81 72 ALA A N 1
ATOM 562 C CA . ALA A 1 72 ? 8.902 4.018 -12.751 1.00 89.81 72 ALA A CA 1
ATOM 563 C C . ALA A 1 72 ? 9.457 2.814 -13.540 1.00 89.81 72 ALA A C 1
ATOM 565 O O . ALA A 1 72 ? 10.164 2.973 -14.546 1.00 89.81 72 ALA A O 1
ATOM 566 N N . GLU A 1 73 ? 9.102 1.595 -13.127 1.00 89.44 73 GLU A N 1
ATOM 567 C CA . GLU A 1 73 ? 9.503 0.368 -13.817 1.00 89.44 73 GLU A CA 1
ATOM 568 C C . GLU A 1 73 ? 8.823 0.219 -15.186 1.00 89.44 73 GLU A C 1
ATOM 570 O O . GLU A 1 73 ? 9.469 -0.191 -16.155 1.00 89.44 73 GLU A O 1
ATOM 575 N N . LEU A 1 74 ? 7.549 0.600 -15.307 1.00 88.94 74 LEU A N 1
ATOM 576 C CA . LEU A 1 74 ? 6.817 0.624 -16.577 1.00 88.94 74 LEU A CA 1
ATOM 577 C C . LEU A 1 74 ? 7.460 1.591 -17.569 1.00 88.94 74 LEU A C 1
ATOM 579 O O . LEU A 1 74 ? 7.654 1.236 -18.731 1.00 88.94 74 LEU A O 1
ATOM 583 N N . THR A 1 75 ? 7.858 2.777 -17.110 1.00 90.12 75 THR A N 1
ATOM 584 C CA . THR A 1 75 ? 8.556 3.764 -17.948 1.00 90.12 75 THR A CA 1
ATOM 585 C C . THR A 1 75 ? 9.863 3.193 -18.502 1.00 90.12 75 THR A C 1
ATOM 587 O O . THR A 1 75 ? 10.134 3.280 -19.700 1.00 90.12 75 THR A O 1
ATOM 590 N N . THR A 1 76 ? 10.641 2.522 -17.650 1.00 88.81 76 THR A N 1
ATOM 591 C CA . THR A 1 76 ? 11.884 1.846 -18.057 1.00 88.81 76 THR A CA 1
ATOM 592 C C . THR A 1 76 ? 11.609 0.695 -19.029 1.00 88.81 76 THR A C 1
ATOM 594 O O . THR A 1 76 ? 12.331 0.502 -20.008 1.00 88.81 76 THR A O 1
ATOM 597 N N . SER A 1 77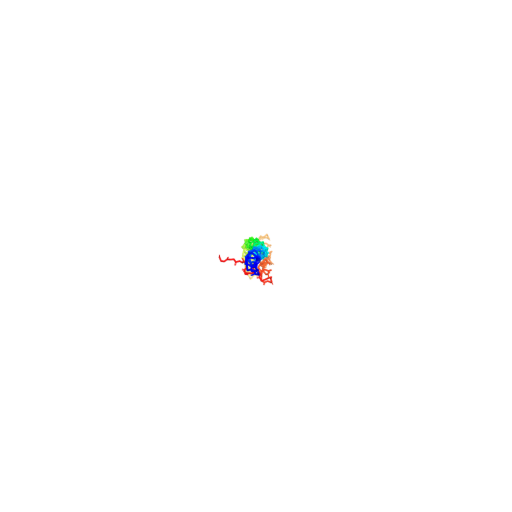 ? 10.539 -0.064 -18.795 1.00 89.06 77 SER A N 1
ATOM 598 C CA . SER A 1 77 ? 10.132 -1.179 -19.656 1.00 89.06 77 SER A CA 1
ATOM 599 C C . SER A 1 77 ? 9.728 -0.702 -21.053 1.00 89.06 77 SER A C 1
ATOM 601 O O . SER A 1 77 ? 10.104 -1.325 -22.044 1.00 89.06 77 SER A O 1
ATOM 603 N N . LEU A 1 78 ? 9.021 0.427 -21.157 1.00 89.56 78 LEU A N 1
ATOM 604 C CA . LEU A 1 78 ? 8.654 1.032 -22.440 1.00 89.56 78 LEU A CA 1
ATOM 605 C C . LEU A 1 78 ? 9.880 1.500 -23.237 1.00 89.56 78 LEU A C 1
ATOM 607 O O . LEU A 1 78 ? 9.930 1.281 -24.452 1.00 89.56 78 LEU A O 1
ATOM 611 N N . ASP A 1 79 ? 10.882 2.089 -22.576 1.00 89.94 79 ASP A N 1
ATOM 612 C CA . ASP A 1 79 ? 12.143 2.468 -23.230 1.00 89.94 79 ASP A CA 1
ATOM 613 C C . ASP A 1 79 ? 12.886 1.229 -23.754 1.00 89.94 79 ASP A C 1
ATOM 615 O O . ASP A 1 79 ? 13.274 1.176 -24.923 1.00 89.94 79 ASP A O 1
ATOM 619 N N . ASN A 1 80 ? 12.984 0.174 -22.940 1.00 90.00 80 ASN A N 1
ATOM 620 C CA . ASN A 1 80 ? 13.611 -1.088 -23.342 1.00 90.00 80 ASN A CA 1
ATOM 621 C C . ASN A 1 80 ? 12.911 -1.727 -24.549 1.00 90.00 80 ASN A C 1
ATOM 623 O O . ASN A 1 80 ? 13.575 -2.123 -25.505 1.00 90.00 80 ASN A O 1
ATOM 627 N N . ILE A 1 81 ? 11.574 -1.780 -24.551 1.00 90.25 81 ILE A N 1
ATOM 628 C CA . ILE A 1 81 ? 10.793 -2.302 -25.684 1.00 90.25 81 ILE A CA 1
ATOM 629 C C . ILE A 1 81 ? 11.034 -1.463 -26.944 1.00 90.25 81 ILE A C 1
ATOM 631 O O . ILE A 1 81 ? 11.185 -2.013 -28.036 1.00 90.25 81 ILE A O 1
ATOM 635 N N . THR A 1 82 ? 11.101 -0.138 -26.808 1.00 91.62 82 THR A N 1
ATOM 636 C CA . THR A 1 82 ? 11.347 0.768 -27.938 1.00 91.62 82 THR A CA 1
ATOM 637 C C . THR A 1 82 ? 12.741 0.548 -28.528 1.00 91.62 82 THR A C 1
ATOM 639 O O . THR A 1 82 ? 12.878 0.393 -29.746 1.00 91.62 82 THR A O 1
ATOM 642 N N . ARG A 1 83 ? 13.771 0.449 -27.677 1.00 90.81 83 ARG A N 1
ATOM 643 C CA . ARG A 1 83 ? 15.151 0.134 -28.087 1.00 90.81 83 ARG A CA 1
ATOM 644 C C . ARG A 1 83 ? 15.245 -1.229 -28.753 1.00 90.81 83 ARG A C 1
ATOM 646 O O . ARG A 1 83 ? 15.847 -1.342 -29.818 1.00 90.81 83 ARG A O 1
ATOM 653 N N . TYR A 1 84 ? 14.596 -2.235 -28.176 1.00 91.75 84 TYR A N 1
ATOM 654 C CA . TYR A 1 84 ? 14.520 -3.577 -28.737 1.00 91.75 84 TYR A CA 1
ATOM 655 C C . TYR A 1 84 ? 13.925 -3.572 -30.148 1.00 91.75 84 TYR A C 1
ATOM 657 O O . TYR A 1 84 ? 14.493 -4.161 -31.072 1.00 91.75 84 TYR A O 1
ATOM 665 N N . GLN A 1 85 ? 12.798 -2.880 -30.345 1.00 93.88 85 GLN A N 1
ATOM 666 C CA . GLN A 1 85 ? 12.138 -2.793 -31.648 1.00 93.88 85 GLN A CA 1
ATOM 667 C C . GLN A 1 85 ? 12.999 -2.054 -32.675 1.00 93.88 85 GLN A C 1
ATOM 669 O O . GLN A 1 85 ? 13.095 -2.502 -33.819 1.00 93.88 85 GLN A O 1
ATOM 674 N N . ALA A 1 86 ? 13.625 -0.942 -32.280 1.00 93.62 86 ALA A N 1
ATOM 675 C CA . ALA A 1 86 ? 14.501 -0.167 -33.152 1.00 93.62 86 ALA A CA 1
ATOM 676 C C . ALA A 1 86 ? 15.724 -0.988 -33.582 1.00 93.62 86 ALA A C 1
ATOM 678 O O . ALA A 1 86 ? 15.966 -1.145 -34.776 1.00 93.62 86 ALA A O 1
ATOM 679 N N . ALA A 1 87 ? 16.430 -1.590 -32.624 1.00 92.81 87 ALA A N 1
ATOM 680 C CA . ALA A 1 87 ? 17.598 -2.427 -32.871 1.00 92.81 87 ALA A CA 1
ATOM 681 C C . ALA A 1 87 ? 17.273 -3.632 -33.765 1.00 92.81 87 ALA A C 1
ATOM 683 O O . ALA A 1 87 ? 17.972 -3.888 -34.745 1.00 92.81 87 ALA A O 1
ATOM 684 N N . SER A 1 88 ? 16.162 -4.322 -33.485 1.00 93.06 88 SER A N 1
ATOM 685 C CA . SER A 1 88 ? 15.705 -5.457 -34.293 1.00 93.06 88 SER A CA 1
ATOM 686 C C . SER A 1 88 ? 15.388 -5.047 -35.734 1.00 93.06 88 SER A C 1
ATOM 688 O O . SER A 1 88 ? 15.745 -5.761 -36.670 1.00 93.06 88 SER A O 1
ATOM 690 N N . ARG A 1 89 ? 14.743 -3.888 -35.940 1.00 94.69 89 ARG A N 1
ATOM 691 C CA . ARG A 1 89 ? 14.436 -3.364 -37.283 1.00 94.69 89 ARG A CA 1
ATOM 692 C C . ARG A 1 89 ? 15.695 -2.963 -38.044 1.00 94.69 89 ARG A C 1
ATOM 694 O O . ARG A 1 89 ? 15.811 -3.319 -39.217 1.00 94.69 89 ARG A O 1
ATOM 701 N N . SER A 1 90 ? 16.617 -2.254 -37.396 1.00 93.38 90 SER A N 1
ATOM 702 C CA . SER A 1 90 ? 17.880 -1.837 -38.009 1.00 93.38 90 SER A CA 1
ATOM 703 C C . SER A 1 90 ? 18.712 -3.046 -38.422 1.00 93.38 90 SER A C 1
ATOM 705 O O . SER A 1 90 ? 19.115 -3.141 -39.579 1.00 93.38 90 SER A O 1
ATOM 707 N N . LEU A 1 91 ? 18.867 -4.028 -37.528 1.00 91.94 91 LEU A N 1
ATOM 708 C CA . LEU A 1 91 ? 19.603 -5.256 -37.817 1.00 91.94 91 LEU A CA 1
ATOM 709 C C . LEU A 1 91 ? 18.953 -6.062 -38.950 1.00 91.94 91 LEU A C 1
ATOM 711 O O . LEU A 1 91 ? 19.642 -6.493 -39.870 1.00 91.94 91 LEU A O 1
ATOM 715 N N . ALA A 1 92 ? 17.627 -6.231 -38.929 1.00 94.19 92 ALA A N 1
ATOM 716 C CA . ALA A 1 92 ? 16.916 -6.959 -39.981 1.00 94.19 92 ALA A CA 1
ATOM 717 C C . ALA A 1 92 ? 17.026 -6.278 -41.355 1.00 94.19 92 ALA A C 1
ATOM 719 O O . ALA A 1 92 ? 17.080 -6.965 -42.374 1.00 94.19 92 ALA A O 1
ATOM 720 N N . THR A 1 93 ? 17.053 -4.944 -41.387 1.00 94.31 93 THR A N 1
ATOM 721 C CA . THR A 1 93 ? 17.215 -4.168 -42.625 1.00 94.31 93 THR A CA 1
ATOM 722 C C . THR A 1 93 ? 18.646 -4.284 -43.149 1.00 94.31 93 THR A C 1
ATOM 724 O O . THR A 1 93 ? 18.835 -4.697 -44.287 1.00 94.31 93 THR A O 1
ATOM 727 N N . ALA A 1 94 ? 19.651 -4.060 -42.298 1.00 92.62 94 ALA A N 1
ATOM 728 C CA . ALA A 1 94 ? 21.063 -4.177 -42.669 1.00 92.62 94 ALA A CA 1
ATOM 729 C C . ALA A 1 94 ? 21.432 -5.584 -43.171 1.00 92.62 94 ALA A C 1
ATOM 731 O O . ALA A 1 94 ? 22.130 -5.730 -44.172 1.00 92.62 94 ALA A O 1
ATOM 732 N N . LEU A 1 95 ? 20.915 -6.636 -42.525 1.00 91.69 95 LEU A N 1
ATOM 733 C CA . LEU A 1 95 ? 21.125 -8.018 -42.968 1.00 91.69 95 LEU A CA 1
ATOM 734 C C . LEU A 1 95 ? 20.444 -8.326 -44.308 1.00 91.69 95 LEU A C 1
ATOM 736 O O . LEU A 1 95 ? 20.963 -9.133 -45.075 1.00 91.69 95 LEU A O 1
ATOM 740 N N . ARG A 1 96 ? 19.285 -7.716 -44.588 1.00 94.75 96 ARG A N 1
ATOM 741 C CA . ARG A 1 96 ? 18.575 -7.890 -45.864 1.00 94.75 96 ARG A CA 1
ATOM 742 C C . ARG A 1 96 ? 19.312 -7.205 -47.008 1.00 94.75 96 ARG A C 1
ATOM 744 O O . ARG A 1 96 ? 19.439 -7.795 -48.077 1.00 94.75 96 ARG A O 1
ATOM 751 N N . ASP A 1 97 ? 19.767 -5.984 -46.771 1.00 94.19 97 ASP A N 1
ATOM 752 C CA . ASP A 1 97 ? 20.355 -5.138 -47.807 1.00 94.19 97 ASP A CA 1
ATOM 753 C C . ASP A 1 97 ? 21.861 -5.409 -47.981 1.00 94.19 97 ASP A C 1
ATOM 755 O O . ASP A 1 97 ? 22.472 -4.950 -48.942 1.00 94.19 97 ASP A O 1
ATOM 759 N N . GLY A 1 98 ? 22.459 -6.198 -47.077 1.00 90.31 98 GLY A N 1
ATOM 760 C CA . GLY A 1 98 ? 23.893 -6.492 -47.060 1.00 90.31 98 GLY A CA 1
ATOM 761 C C . GLY A 1 98 ? 24.752 -5.301 -46.625 1.00 90.31 98 GLY A C 1
ATOM 762 O O . GLY A 1 98 ? 25.971 -5.351 -46.770 1.00 90.31 98 GLY A O 1
ATOM 763 N N . ASP A 1 99 ? 24.122 -4.251 -46.095 1.00 92.06 99 ASP A N 1
ATOM 764 C CA . ASP A 1 99 ? 24.737 -2.983 -45.704 1.00 92.06 99 ASP A CA 1
ATOM 765 C C . ASP A 1 99 ? 24.844 -2.906 -44.179 1.00 92.06 99 ASP A C 1
ATOM 767 O O . ASP A 1 99 ? 24.115 -2.190 -43.488 1.00 92.06 99 ASP A O 1
ATOM 771 N N . LEU A 1 100 ? 25.718 -3.748 -43.628 1.00 88.38 100 LEU A N 1
ATOM 772 C CA . LEU A 1 100 ? 26.073 -3.659 -42.219 1.00 88.38 100 LEU A CA 1
ATOM 773 C C . LEU A 1 100 ? 26.942 -2.415 -42.000 1.00 88.38 100 LEU A C 1
ATOM 775 O O . LEU A 1 100 ? 27.877 -2.188 -42.773 1.00 88.38 100 LEU A O 1
ATOM 779 N N . PRO A 1 101 ? 26.684 -1.636 -40.934 1.00 86.56 101 PRO A N 1
ATOM 780 C CA . PRO A 1 101 ? 27.549 -0.533 -40.563 1.00 86.56 101 PRO A CA 1
ATOM 781 C C . PRO A 1 101 ? 29.014 -0.981 -40.484 1.00 86.56 101 PRO A C 1
ATOM 783 O O . PRO A 1 101 ? 29.292 -2.045 -39.931 1.00 86.56 101 PRO A O 1
ATOM 786 N N . PRO A 1 102 ? 29.963 -0.161 -40.963 1.00 84.19 102 PRO A N 1
ATOM 787 C CA . PRO A 1 102 ? 31.388 -0.466 -40.849 1.00 84.19 102 PRO A CA 1
ATOM 788 C C . PRO A 1 102 ? 31.896 -0.405 -39.398 1.00 84.19 102 PRO A C 1
ATOM 790 O O . PRO A 1 102 ? 33.027 -0.797 -39.129 1.00 84.19 102 PRO A O 1
ATOM 793 N N . ASP A 1 103 ? 31.085 0.122 -38.475 1.00 92.75 103 ASP A N 1
ATOM 794 C CA . ASP A 1 103 ? 31.386 0.187 -37.050 1.00 92.75 103 ASP A CA 1
ATOM 795 C C . ASP A 1 103 ? 30.842 -1.040 -36.301 1.00 92.75 103 ASP A C 1
ATOM 797 O O . ASP A 1 103 ? 29.635 -1.177 -36.067 1.00 92.75 103 ASP A O 1
ATOM 801 N N . ASP A 1 104 ? 31.760 -1.897 -35.854 1.00 89.25 104 ASP A N 1
ATOM 802 C CA . ASP A 1 104 ? 31.463 -3.084 -35.050 1.00 89.25 104 ASP A CA 1
ATOM 803 C C . ASP A 1 104 ? 30.738 -2.744 -33.736 1.00 89.25 104 ASP A C 1
ATOM 805 O O . ASP A 1 104 ? 29.962 -3.559 -33.225 1.00 89.25 104 ASP A O 1
ATOM 809 N N . ALA A 1 105 ? 30.960 -1.549 -33.169 1.00 91.44 105 ALA A N 1
ATOM 810 C CA . ALA A 1 105 ? 30.303 -1.139 -31.931 1.00 91.44 105 ALA A CA 1
ATOM 811 C C . ALA A 1 105 ? 28.798 -0.922 -32.138 1.00 91.44 105 ALA A C 1
ATOM 813 O O . ALA A 1 105 ? 27.997 -1.370 -31.314 1.00 91.44 105 ALA A O 1
ATOM 814 N N . GLN A 1 106 ? 28.409 -0.308 -33.256 1.00 90.50 106 GLN A N 1
ATOM 815 C CA . GLN A 1 106 ? 27.008 -0.118 -33.624 1.00 90.50 106 GLN A CA 1
ATOM 816 C C . GLN A 1 106 ? 26.304 -1.448 -33.914 1.00 90.50 106 GLN A C 1
ATOM 818 O O . GLN A 1 106 ? 25.198 -1.677 -33.421 1.00 90.50 106 GLN A O 1
ATOM 823 N N . VAL A 1 107 ? 26.951 -2.356 -34.651 1.00 89.19 107 VAL A N 1
ATOM 824 C CA . VAL A 1 107 ? 26.396 -3.696 -34.911 1.00 89.19 107 VAL A CA 1
ATOM 825 C C . VAL A 1 107 ? 26.198 -4.455 -33.599 1.00 89.19 107 VAL A C 1
ATOM 827 O O . VAL A 1 107 ? 25.144 -5.053 -33.373 1.00 89.19 107 VAL A O 1
ATOM 830 N N . LYS A 1 108 ? 27.180 -4.392 -32.693 1.00 91.62 108 LYS A N 1
ATOM 831 C CA . LYS A 1 108 ? 27.086 -5.012 -31.368 1.00 91.62 108 LYS A CA 1
ATOM 832 C C . LYS A 1 108 ? 25.953 -4.420 -30.533 1.00 91.62 108 LYS A C 1
ATOM 834 O O . LYS A 1 108 ? 25.239 -5.182 -29.885 1.00 91.62 108 LYS A O 1
ATOM 839 N N . ASP A 1 109 ? 25.775 -3.101 -30.548 1.00 91.94 109 ASP A N 1
ATOM 840 C CA . ASP A 1 109 ? 24.677 -2.437 -29.841 1.00 91.94 109 ASP A CA 1
ATOM 841 C C . ASP A 1 109 ? 23.313 -2.915 -30.356 1.00 91.94 109 ASP A C 1
ATOM 843 O O . ASP A 1 109 ? 22.453 -3.306 -29.565 1.00 91.94 109 ASP A O 1
ATOM 847 N N . TRP A 1 110 ? 23.137 -3.009 -31.678 1.00 91.31 110 TRP A N 1
ATOM 848 C CA . TRP A 1 110 ? 21.907 -3.551 -32.256 1.00 91.31 110 TRP A CA 1
ATOM 849 C C . TRP A 1 110 ? 21.671 -5.006 -31.857 1.00 91.31 110 TRP A C 1
ATOM 851 O O . TRP A 1 110 ? 20.564 -5.356 -31.456 1.00 91.31 110 TRP A O 1
ATOM 861 N N . VAL A 1 111 ? 22.699 -5.856 -31.906 1.00 90.25 111 VAL A N 1
ATOM 862 C CA . VAL A 1 111 ? 22.572 -7.263 -31.501 1.00 90.25 111 VAL A CA 1
ATOM 863 C C . VAL A 1 111 ? 22.163 -7.369 -30.032 1.00 90.25 111 VAL A C 1
ATOM 865 O O . VAL A 1 111 ? 21.188 -8.053 -29.727 1.00 90.25 111 VAL A O 1
ATOM 868 N N . VAL A 1 112 ? 22.844 -6.659 -29.129 1.00 90.94 112 VAL A N 1
ATOM 869 C CA . VAL A 1 112 ? 22.553 -6.694 -27.686 1.00 90.94 112 VAL A CA 1
ATOM 870 C C . VAL A 1 112 ? 21.145 -6.177 -27.385 1.00 90.94 112 VAL A C 1
ATOM 872 O O . VAL A 1 112 ? 20.404 -6.812 -26.634 1.00 90.94 112 VAL A O 1
ATOM 875 N N . ASN A 1 113 ? 20.745 -5.062 -27.992 1.00 90.62 113 ASN A N 1
ATOM 876 C CA . ASN A 1 113 ? 19.423 -4.485 -27.762 1.00 90.62 113 ASN A CA 1
ATOM 877 C C . ASN A 1 113 ? 18.304 -5.317 -28.418 1.00 90.62 113 ASN A C 1
ATOM 879 O O . ASN A 1 113 ? 17.212 -5.394 -27.868 1.00 90.62 113 ASN A O 1
ATOM 883 N N . SER A 1 114 ? 18.569 -6.023 -29.526 1.00 87.00 114 SER A N 1
ATOM 884 C CA . SER A 1 114 ? 17.594 -6.902 -30.206 1.00 87.00 114 SER A CA 1
ATOM 885 C C . SER A 1 114 ? 17.265 -8.205 -29.468 1.00 87.00 114 SER A C 1
ATOM 887 O O . SER A 1 114 ? 16.378 -8.942 -29.891 1.00 87.00 114 SER A O 1
ATOM 889 N N . ILE A 1 115 ? 17.970 -8.513 -28.375 1.00 84.19 115 ILE A N 1
ATOM 890 C CA . ILE A 1 115 ? 17.718 -9.702 -27.543 1.00 84.19 115 ILE A CA 1
ATOM 891 C C . ILE A 1 115 ? 17.313 -9.349 -26.111 1.00 84.19 115 ILE A C 1
ATOM 893 O O . ILE A 1 115 ? 16.951 -10.237 -25.340 1.00 84.19 115 ILE A O 1
ATOM 897 N N . ASN A 1 116 ? 17.354 -8.067 -25.744 1.00 81.88 116 ASN A N 1
ATOM 898 C CA . ASN A 1 116 ? 17.094 -7.621 -24.384 1.00 81.88 116 ASN A CA 1
ATOM 899 C C . ASN A 1 116 ? 15.754 -6.879 -24.295 1.00 81.88 116 ASN A C 1
ATOM 901 O O . ASN A 1 116 ? 15.666 -5.688 -24.572 1.00 81.88 116 ASN A O 1
ATOM 905 N N . LEU A 1 117 ? 14.704 -7.598 -23.895 1.00 72.69 117 LEU A N 1
ATOM 906 C CA . LEU A 1 117 ? 13.360 -7.041 -23.691 1.00 72.69 117 LEU A CA 1
ATOM 907 C C . LEU A 1 117 ? 13.172 -6.374 -22.314 1.00 72.69 117 LEU A C 1
ATOM 909 O O . LEU A 1 117 ? 12.096 -5.851 -22.035 1.00 72.69 117 LEU A O 1
ATOM 913 N N . GLY A 1 118 ? 14.197 -6.369 -21.453 1.00 72.56 118 GLY A N 1
ATOM 914 C CA . GLY A 1 118 ? 14.067 -5.918 -20.067 1.00 72.56 118 GLY A CA 1
ATOM 915 C C . GLY A 1 118 ? 13.210 -6.857 -19.203 1.00 72.56 118 GLY A C 1
ATOM 916 O O . GLY A 1 118 ? 12.813 -7.945 -19.626 1.00 72.56 118 GLY A O 1
ATOM 917 N N . ARG A 1 119 ? 12.951 -6.458 -17.951 1.00 72.19 119 ARG A N 1
ATOM 918 C CA . ARG A 1 119 ? 12.035 -7.181 -17.048 1.00 72.19 119 ARG A CA 1
ATOM 919 C C . ARG A 1 119 ? 10.595 -6.762 -17.348 1.00 72.19 119 ARG A C 1
ATOM 921 O O . ARG A 1 119 ? 10.346 -5.600 -17.640 1.00 72.19 119 ARG A O 1
ATOM 928 N N . GLN A 1 120 ? 9.656 -7.704 -17.267 1.00 66.25 120 GLN A N 1
ATOM 929 C CA . GLN A 1 120 ? 8.230 -7.373 -17.282 1.00 66.25 120 GLN A CA 1
ATOM 930 C C . GLN A 1 120 ? 7.834 -6.792 -15.926 1.00 66.25 120 GLN A C 1
ATOM 932 O O . GLN A 1 120 ? 8.214 -7.356 -14.898 1.00 66.25 120 GLN A O 1
ATOM 937 N N . SER A 1 121 ? 7.057 -5.706 -15.938 1.00 66.25 121 SER A N 1
ATOM 938 C CA . SER A 1 121 ? 6.616 -5.051 -14.709 1.00 66.25 121 SER A CA 1
ATOM 939 C C . SER A 1 121 ? 5.858 -6.030 -13.805 1.00 66.25 121 SER A C 1
ATOM 941 O O . SER A 1 121 ? 4.943 -6.723 -14.272 1.00 66.25 121 SER A O 1
ATOM 943 N N . PRO A 1 122 ? 6.232 -6.120 -12.521 1.00 71.81 122 PRO A N 1
ATOM 944 C CA . PRO A 1 122 ? 5.601 -7.023 -11.579 1.00 71.81 122 PRO A CA 1
ATOM 945 C C . PRO A 1 122 ? 4.151 -6.606 -11.311 1.00 71.81 122 PRO A C 1
ATOM 947 O O . PRO A 1 122 ? 3.778 -5.436 -11.384 1.00 71.81 122 PRO A O 1
ATOM 950 N N . ARG A 1 123 ? 3.313 -7.594 -10.987 1.00 78.12 123 ARG A N 1
ATOM 951 C CA . ARG A 1 123 ? 1.970 -7.347 -10.448 1.00 78.12 123 ARG A CA 1
ATOM 952 C C . ARG A 1 123 ? 2.101 -6.840 -9.013 1.00 78.12 123 ARG A C 1
ATOM 954 O O . ARG A 1 123 ? 2.909 -7.397 -8.275 1.00 78.12 123 ARG A O 1
ATOM 961 N N . SER A 1 124 ? 1.278 -5.862 -8.626 1.00 87.25 124 SER A N 1
ATOM 962 C CA . SER A 1 124 ? 1.235 -5.358 -7.245 1.00 87.25 124 SER A CA 1
ATOM 963 C C . SER A 1 124 ? 0.945 -6.500 -6.267 1.00 87.25 124 SER A C 1
ATOM 965 O O . SER A 1 124 ? -0.110 -7.141 -6.325 1.00 87.25 124 SER A O 1
ATOM 967 N N . ALA A 1 125 ? 1.906 -6.773 -5.389 1.00 89.38 125 ALA A N 1
ATOM 968 C CA . ALA A 1 125 ? 1.796 -7.771 -4.341 1.00 89.38 125 ALA A CA 1
ATOM 969 C C . ALA A 1 125 ? 0.853 -7.293 -3.235 1.00 89.38 125 ALA A C 1
ATOM 971 O O . ALA A 1 125 ? 0.065 -8.096 -2.734 1.00 89.38 125 ALA A O 1
ATOM 972 N N . VAL A 1 126 ? 0.870 -5.992 -2.910 1.00 90.75 126 VAL A N 1
ATOM 973 C CA . VAL A 1 126 ? -0.023 -5.404 -1.900 1.00 90.75 126 VAL A CA 1
ATOM 974 C C . VAL A 1 126 ? -1.474 -5.545 -2.346 1.00 90.75 126 VAL A C 1
ATOM 976 O O . VAL A 1 126 ? -2.307 -6.020 -1.580 1.00 90.75 126 VAL A O 1
ATOM 979 N N . TYR A 1 127 ? -1.780 -5.243 -3.610 1.00 90.25 127 TYR A N 1
ATOM 980 C CA . TYR A 1 127 ? -3.117 -5.447 -4.165 1.00 90.25 127 TYR A CA 1
ATOM 981 C C . TYR A 1 127 ? -3.565 -6.912 -4.079 1.00 90.25 127 TYR A C 1
ATOM 983 O O . TYR A 1 127 ? -4.674 -7.196 -3.630 1.00 90.25 127 TYR A O 1
ATOM 991 N N . LEU A 1 128 ? -2.708 -7.854 -4.488 1.00 91.88 128 LEU A N 1
ATOM 992 C CA . LEU A 1 128 ? -3.036 -9.283 -4.443 1.00 91.88 128 LEU A CA 1
ATOM 993 C C . LEU A 1 128 ? -3.299 -9.763 -3.014 1.00 91.88 128 LEU A C 1
ATOM 995 O O . LEU A 1 128 ? -4.223 -10.547 -2.794 1.00 91.88 128 LEU A O 1
ATOM 999 N N . GLN A 1 129 ? -2.523 -9.268 -2.054 1.00 91.12 129 GLN A N 1
ATOM 1000 C CA . GLN A 1 129 ? -2.735 -9.554 -0.645 1.00 91.12 129 GLN A CA 1
ATOM 1001 C C . GLN A 1 129 ? -4.070 -8.979 -0.158 1.00 91.12 129 GLN A C 1
ATOM 1003 O O . GLN A 1 129 ? -4.862 -9.709 0.424 1.00 91.12 129 GLN A O 1
ATOM 1008 N N . MET A 1 130 ? -4.387 -7.724 -0.479 1.00 92.44 130 MET A N 1
ATOM 1009 C CA . MET A 1 130 ? -5.662 -7.110 -0.090 1.00 92.44 130 MET A CA 1
ATOM 1010 C C . MET A 1 130 ? -6.881 -7.837 -0.668 1.00 92.44 130 MET A C 1
ATOM 1012 O O . MET A 1 130 ? -7.916 -7.936 -0.010 1.00 92.44 130 MET A O 1
ATOM 1016 N N . VAL A 1 131 ? -6.773 -8.354 -1.896 1.00 92.94 131 VAL A N 1
ATOM 1017 C CA . VAL A 1 131 ? -7.812 -9.195 -2.511 1.00 92.94 131 VAL A CA 1
ATOM 1018 C C . VAL A 1 131 ? -7.954 -10.520 -1.758 1.00 92.94 131 VAL A C 1
ATOM 1020 O O . VAL A 1 131 ? -9.075 -10.947 -1.494 1.00 92.94 131 VAL A O 1
ATOM 1023 N N . SER A 1 132 ? -6.833 -11.160 -1.413 1.00 93.25 132 SER A N 1
ATOM 1024 C CA . SER A 1 132 ? -6.799 -12.433 -0.681 1.00 93.25 132 SER A CA 1
ATOM 1025 C C . SER A 1 132 ? -7.381 -12.307 0.727 1.00 93.25 132 SER A C 1
ATOM 1027 O O . SER A 1 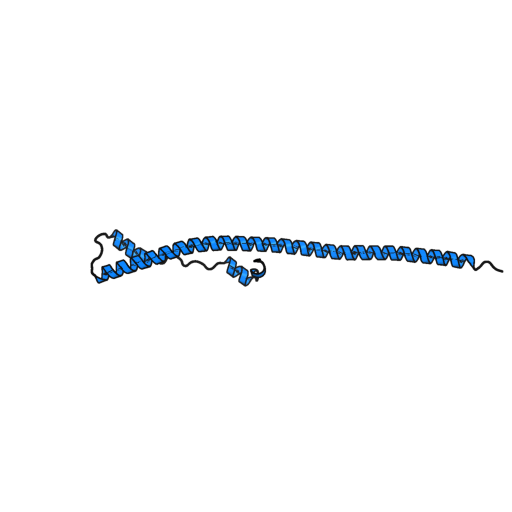132 ? -8.179 -13.145 1.146 1.00 93.25 132 SER A O 1
ATOM 1029 N N . ASP A 1 133 ? -7.013 -11.241 1.432 1.00 92.75 133 ASP A N 1
ATOM 1030 C CA . ASP A 1 133 ? -7.357 -11.027 2.838 1.00 92.75 133 ASP A CA 1
ATOM 1031 C C . ASP A 1 133 ? -8.735 -10.353 2.998 1.00 92.75 133 ASP A C 1
ATOM 1033 O O . ASP A 1 133 ? -9.296 -10.295 4.092 1.00 92.75 133 ASP A O 1
ATOM 1037 N N . GLY A 1 134 ? -9.333 -9.879 1.896 1.00 91.31 134 GLY A N 1
ATOM 1038 C CA . GLY A 1 134 ? -10.610 -9.161 1.908 1.00 91.31 134 GLY A CA 1
ATOM 1039 C C . GLY A 1 134 ? -10.498 -7.724 2.432 1.00 91.31 134 GLY A C 1
ATOM 1040 O O . GLY A 1 134 ? -11.510 -7.100 2.760 1.00 91.31 134 GLY A O 1
ATOM 1041 N N . ASP A 1 135 ? -9.283 -7.183 2.480 1.00 93.19 135 ASP A N 1
ATOM 1042 C CA . ASP A 1 135 ? -8.969 -5.849 2.996 1.00 93.19 135 ASP A CA 1
ATOM 1043 C C . ASP A 1 135 ? -9.312 -4.721 2.020 1.00 93.19 135 ASP A C 1
ATOM 1045 O O . ASP A 1 135 ? -9.241 -3.548 2.378 1.00 93.19 135 ASP A O 1
ATOM 1049 N N . LEU A 1 136 ? -9.774 -5.040 0.806 1.00 89.56 136 LEU A N 1
ATOM 1050 C CA . LEU A 1 136 ? -10.301 -4.034 -0.126 1.00 89.56 136 LEU A CA 1
ATOM 1051 C C . LEU A 1 136 ? -11.417 -3.180 0.495 1.00 89.56 136 LEU A C 1
ATOM 1053 O O . LEU A 1 136 ? -11.544 -2.008 0.157 1.00 89.56 136 LEU A O 1
ATOM 1057 N N . ARG A 1 137 ? -12.183 -3.734 1.445 1.00 90.19 137 ARG A N 1
ATOM 1058 C CA . ARG A 1 137 ? -13.219 -3.004 2.200 1.00 90.19 137 ARG A CA 1
ATOM 1059 C C . ARG A 1 137 ? -12.672 -1.864 3.071 1.00 90.19 137 ARG A C 1
ATOM 1061 O O . ARG A 1 137 ? -13.454 -1.058 3.565 1.00 90.19 137 ARG A O 1
ATOM 1068 N N . LEU A 1 138 ? -11.365 -1.854 3.336 1.00 88.62 138 LEU A N 1
ATOM 1069 C CA . LEU A 1 138 ? -10.706 -0.889 4.216 1.00 88.62 138 LEU A CA 1
ATOM 1070 C C . LEU A 1 138 ? -10.291 0.387 3.491 1.00 88.62 138 LEU A C 1
ATOM 1072 O O . LEU A 1 138 ? -10.090 1.410 4.147 1.00 88.62 138 LEU A O 1
ATOM 1076 N N . ILE A 1 139 ? -10.189 0.345 2.161 1.00 83.44 139 ILE A N 1
ATOM 1077 C CA . ILE A 1 139 ? -9.932 1.537 1.358 1.00 83.44 139 ILE A CA 1
ATOM 1078 C C . ILE A 1 139 ? -11.230 2.333 1.251 1.00 83.44 139 ILE A C 1
ATOM 1080 O O . ILE A 1 139 ? -12.267 1.813 0.846 1.00 83.44 139 ILE A O 1
ATOM 1084 N N . LYS A 1 140 ? -11.166 3.596 1.671 1.00 75.25 140 LYS A N 1
ATOM 1085 C CA . LYS A 1 140 ? -12.264 4.558 1.557 1.00 75.25 140 LYS A CA 1
ATOM 1086 C C . LYS A 1 140 ? -12.080 5.370 0.273 1.00 75.25 140 LYS A C 1
ATOM 1088 O O . LYS A 1 140 ? -10.935 5.639 -0.087 1.00 75.25 140 LYS A O 1
ATOM 1093 N N . ASP A 1 141 ? -13.196 5.721 -0.368 1.00 59.06 141 ASP A N 1
ATOM 1094 C CA . ASP A 1 141 ? -13.250 6.666 -1.499 1.00 59.06 141 ASP A CA 1
ATOM 1095 C C . ASP A 1 141 ? -12.617 8.026 -1.158 1.00 59.06 141 ASP A C 1
ATOM 1097 O O . ASP A 1 141 ? -12.757 8.477 0.009 1.00 59.06 141 ASP A O 1
#

pLDDT: mean 85.67, std 12.43, range [46.38, 97.94]

Radius of gyration: 41.33 Å; chains: 1; bounding box: 91×19×124 Å